Protein AF-A0A8T6TWX8-F1 (afdb_monomer_lite)

Foldseek 3Di:
DCVDLFPRDPDDDDEAEDEFADDDPVRPPVCVLLVVVVVVVVVCVVVPGPHYDADADEDPPDDDDNVNCGSPYPVSCVVVPDDDDDDSPPD

Secondary structure (DSSP, 8-state):
-TT-SSS--SSSS--EEE------GGGTTSSHHHHHHHHHHHHHHHTT-S-EEE-PPPP-SSPPPHHHHTT--HHHHHTTT------TT--

Sequence (91 aa):
MERSPVLRRLDDEPVWSIVCFFVDKGHRGRGMARRMLRGALEYAASHGATIVEAYPTIPQGEPLPSVSSFVGVPSLLESEGFKQVARPSDR

pLDDT: mean 88.55, std 9.04, range [45.38, 98.19]

Radius of gyration: 13.73 Å; chains: 1; bounding box: 29×36×29 Å

Structure (mmCIF, N/CA/C/O backbone):
data_AF-A0A8T6TWX8-F1
#
_entry.id   AF-A0A8T6TWX8-F1
#
loop_
_atom_site.group_PDB
_atom_site.id
_atom_site.type_symbol
_atom_site.label_atom_id
_atom_site.label_alt_id
_atom_site.label_comp_id
_atom_site.label_asym_id
_atom_site.label_entity_id
_atom_site.label_seq_id
_atom_site.pdbx_PDB_ins_code
_atom_site.Cartn_x
_atom_site.Cartn_y
_atom_site.Cartn_z
_atom_site.occupancy
_atom_site.B_iso_or_equiv
_atom_site.auth_seq_id
_atom_site.auth_comp_id
_atom_site.auth_asym_id
_atom_site.auth_atom_id
_atom_site.pdbx_PDB_model_num
ATOM 1 N N . MET A 1 1 ? -12.849 -10.702 -7.460 1.00 63.28 1 MET A N 1
ATOM 2 C CA . MET A 1 1 ? -11.704 -11.400 -6.835 1.00 63.28 1 MET A CA 1
ATOM 3 C C . MET A 1 1 ? -11.953 -12.901 -6.722 1.00 63.28 1 MET A C 1
ATOM 5 O O . MET A 1 1 ? -11.139 -13.656 -7.223 1.00 63.28 1 MET A O 1
ATOM 9 N N . GLU A 1 2 ? -13.116 -13.348 -6.241 1.00 74.44 2 GLU A N 1
ATOM 10 C CA . GLU A 1 2 ? -13.426 -14.775 -5.993 1.00 74.44 2 GLU A CA 1
ATOM 11 C C . GLU A 1 2 ? -13.295 -15.732 -7.192 1.00 74.44 2 GLU A C 1
ATOM 13 O O . GLU A 1 2 ? -12.957 -16.901 -7.023 1.00 74.44 2 GLU A O 1
ATOM 18 N N . ARG A 1 3 ? -13.513 -15.250 -8.423 1.00 80.38 3 ARG A N 1
ATOM 19 C CA . ARG A 1 3 ? -13.336 -16.064 -9.641 1.00 80.38 3 ARG A CA 1
ATOM 20 C C . ARG A 1 3 ? -11.886 -16.165 -10.120 1.00 80.38 3 ARG A C 1
ATOM 22 O O . ARG A 1 3 ? -11.607 -16.951 -11.020 1.00 80.38 3 ARG A O 1
ATOM 29 N N . SER A 1 4 ? -10.981 -15.356 -9.573 1.00 79.31 4 SER A N 1
ATOM 30 C CA . SER A 1 4 ? -9.570 -15.367 -9.954 1.00 79.31 4 SER A CA 1
ATOM 31 C C . SER A 1 4 ? -8.823 -16.415 -9.130 1.00 79.31 4 SER A C 1
ATOM 33 O O . SER A 1 4 ? -8.911 -16.375 -7.905 1.00 79.31 4 SER A O 1
ATOM 35 N N . PRO A 1 5 ? -8.050 -17.323 -9.749 1.00 78.69 5 PRO A N 1
ATOM 36 C CA . PRO A 1 5 ? -7.203 -18.250 -9.003 1.00 78.69 5 PRO A CA 1
ATOM 37 C C . PRO A 1 5 ? -6.084 -17.533 -8.232 1.00 78.69 5 PRO A C 1
ATOM 39 O O . PRO A 1 5 ? -5.625 -18.054 -7.224 1.00 78.69 5 PRO A O 1
ATOM 42 N N . VAL A 1 6 ? -5.678 -16.334 -8.668 1.00 83.88 6 VAL A N 1
ATOM 43 C CA . VAL A 1 6 ? -4.568 -15.579 -8.061 1.00 83.88 6 VAL A CA 1
ATOM 44 C C . VAL A 1 6 ? -5.007 -14.506 -7.062 1.00 83.88 6 VAL A C 1
ATOM 46 O O . VAL A 1 6 ? -4.195 -14.082 -6.251 1.00 83.88 6 VAL A O 1
ATOM 49 N N . LEU A 1 7 ? -6.274 -14.075 -7.099 1.00 84.19 7 LEU A N 1
ATOM 50 C CA . LEU A 1 7 ? -6.836 -13.068 -6.178 1.00 84.19 7 LEU A CA 1
ATOM 51 C C . LEU A 1 7 ? -7.953 -13.646 -5.301 1.00 84.19 7 LEU A C 1
ATOM 53 O O . LEU A 1 7 ? -8.823 -12.908 -4.838 1.00 84.19 7 LEU A O 1
ATOM 57 N N . ARG A 1 8 ? -8.019 -14.971 -5.161 1.00 85.00 8 ARG A N 1
ATOM 58 C CA . ARG A 1 8 ? -8.986 -15.588 -4.255 1.00 85.00 8 ARG A CA 1
ATOM 59 C C . ARG A 1 8 ? -8.604 -15.234 -2.819 1.00 85.00 8 ARG A C 1
ATOM 61 O O . ARG A 1 8 ? -7.421 -15.165 -2.501 1.00 85.00 8 ARG A O 1
ATOM 68 N N . ARG A 1 9 ? -9.619 -15.055 -1.975 1.00 87.62 9 ARG A N 1
ATOM 69 C CA . ARG A 1 9 ? -9.453 -14.921 -0.528 1.00 87.62 9 ARG A CA 1
ATOM 70 C C . ARG A 1 9 ? -8.612 -16.064 0.041 1.00 87.62 9 ARG A C 1
ATOM 72 O O . ARG A 1 9 ? -8.761 -17.208 -0.397 1.00 87.62 9 ARG A O 1
ATOM 79 N N . LEU A 1 10 ? -7.742 -15.725 0.988 1.00 88.38 10 LEU A N 1
ATOM 80 C CA . LEU A 1 10 ? -6.915 -16.687 1.716 1.00 88.38 10 LEU A CA 1
ATOM 81 C C . LEU A 1 10 ? -7.705 -17.368 2.840 1.00 88.38 10 LEU A C 1
ATOM 83 O O . LEU A 1 10 ? -7.528 -18.562 3.068 1.00 88.38 10 LEU A O 1
ATOM 87 N N . ASP A 1 11 ? -8.592 -16.617 3.487 1.00 90.81 11 ASP A N 1
ATOM 88 C CA . ASP A 1 11 ? -9.465 -17.035 4.582 1.00 90.81 11 ASP A CA 1
ATOM 89 C C . ASP A 1 11 ? -10.790 -16.236 4.554 1.00 90.81 11 ASP A C 1
ATOM 91 O O . ASP A 1 11 ? -11.095 -15.542 3.576 1.00 90.81 11 ASP A O 1
ATOM 95 N N . ASP A 1 12 ? -11.599 -16.378 5.605 1.00 92.25 12 ASP A N 1
ATOM 96 C CA . ASP A 1 12 ? -12.902 -15.718 5.749 1.00 92.25 12 ASP A CA 1
ATOM 97 C C . ASP A 1 12 ? -12.833 -14.383 6.521 1.00 92.25 12 ASP A C 1
ATOM 99 O O . ASP A 1 12 ? -13.873 -13.777 6.796 1.00 92.25 12 ASP A O 1
ATOM 103 N N . GLU A 1 13 ? -11.636 -13.893 6.867 1.00 94.44 13 GLU A N 1
ATOM 104 C CA . GLU A 1 13 ? -11.495 -12.629 7.591 1.00 94.44 13 GLU A CA 1
ATOM 105 C C . GLU A 1 13 ? -11.842 -11.429 6.683 1.00 94.44 13 GLU A C 1
ATOM 107 O O . GLU A 1 13 ? -11.508 -11.394 5.490 1.00 94.44 13 GLU A O 1
ATOM 112 N N . PRO A 1 14 ? -12.531 -10.399 7.207 1.00 93.12 14 PRO A N 1
ATOM 113 C CA . PRO A 1 14 ? -12.816 -9.197 6.441 1.00 93.12 14 PRO A CA 1
ATOM 114 C C . PRO A 1 14 ? -11.533 -8.383 6.229 1.00 93.12 14 PRO A C 1
ATOM 116 O O . PRO A 1 14 ? -10.896 -7.924 7.175 1.00 93.12 14 PRO A O 1
ATOM 119 N N . VAL A 1 15 ? -11.192 -8.140 4.964 1.00 95.19 15 VAL A N 1
ATOM 120 C CA . VAL A 1 15 ? -9.991 -7.394 4.569 1.00 95.19 15 VAL A CA 1
ATOM 121 C C . VAL A 1 15 ? -10.337 -6.174 3.728 1.00 95.19 15 VAL A C 1
ATOM 123 O O . VAL A 1 15 ? -11.311 -6.169 2.970 1.00 95.19 15 VAL A O 1
ATOM 126 N N . TRP A 1 16 ? -9.501 -5.145 3.828 1.00 96.62 16 TRP A N 1
ATOM 127 C CA . TRP A 1 16 ? -9.485 -4.028 2.890 1.00 96.62 16 TRP A CA 1
ATOM 128 C C . TRP A 1 16 ? -8.389 -4.260 1.852 1.00 96.62 16 TRP A C 1
ATOM 130 O O . TRP A 1 16 ? -7.227 -4.445 2.205 1.00 96.62 16 TRP A O 1
ATOM 140 N N . SER A 1 17 ? -8.731 -4.224 0.566 1.00 94.62 17 SER A N 1
ATOM 141 C CA . SER A 1 17 ? -7.753 -4.459 -0.500 1.00 94.62 17 SER A CA 1
ATOM 142 C C . SER A 1 17 ? -7.296 -3.144 -1.126 1.00 94.62 17 SER A C 1
ATOM 144 O O . SER A 1 17 ? -8.102 -2.371 -1.650 1.00 94.62 17 SER A O 1
ATOM 146 N N . ILE A 1 18 ? -5.985 -2.911 -1.147 1.00 94.81 18 ILE A N 1
ATOM 147 C CA . ILE A 1 18 ? -5.383 -1.856 -1.960 1.00 94.81 18 ILE A CA 1
ATOM 148 C C . ILE A 1 18 ? -5.111 -2.424 -3.352 1.00 94.81 18 ILE A C 1
ATOM 150 O O . ILE A 1 18 ? -4.225 -3.254 -3.546 1.00 94.81 18 ILE A O 1
ATOM 154 N N . VAL A 1 19 ? -5.894 -1.967 -4.332 1.00 90.62 19 VAL A N 1
ATOM 155 C CA . VAL A 1 19 ? -5.850 -2.506 -5.699 1.00 90.62 19 VAL A CA 1
ATOM 156 C C . VAL A 1 19 ? -4.755 -1.851 -6.536 1.00 90.62 19 VAL A C 1
ATOM 158 O O . VAL A 1 19 ? -3.994 -2.551 -7.195 1.00 90.62 19 VAL A O 1
ATOM 161 N N . CYS A 1 20 ? -4.673 -0.517 -6.554 1.00 91.06 20 CYS A N 1
ATOM 162 C CA . CYS A 1 20 ? -3.653 0.191 -7.325 1.00 91.06 20 CYS A CA 1
ATOM 163 C C . CYS A 1 20 ? -3.435 1.635 -6.853 1.00 91.06 20 CYS A C 1
ATOM 165 O O . CYS A 1 20 ? -4.302 2.261 -6.247 1.00 91.06 20 CYS A O 1
ATOM 167 N N . PHE A 1 21 ? -2.273 2.170 -7.207 1.00 89.31 21 PHE A N 1
ATOM 168 C CA . PHE A 1 21 ? -1.872 3.559 -7.097 1.00 89.31 21 PHE A CA 1
ATOM 169 C C . PHE A 1 21 ? -1.631 4.107 -8.496 1.00 89.31 21 PHE A C 1
ATOM 171 O O . PHE A 1 21 ? -0.794 3.601 -9.246 1.00 89.31 21 PHE A O 1
ATOM 178 N N . PHE A 1 22 ? -2.312 5.192 -8.832 1.00 90.19 22 PHE A N 1
ATOM 179 C CA . PHE A 1 22 ? -2.004 5.944 -10.034 1.00 90.19 22 PHE A CA 1
ATOM 180 C C . PHE A 1 22 ? -1.233 7.206 -9.664 1.00 9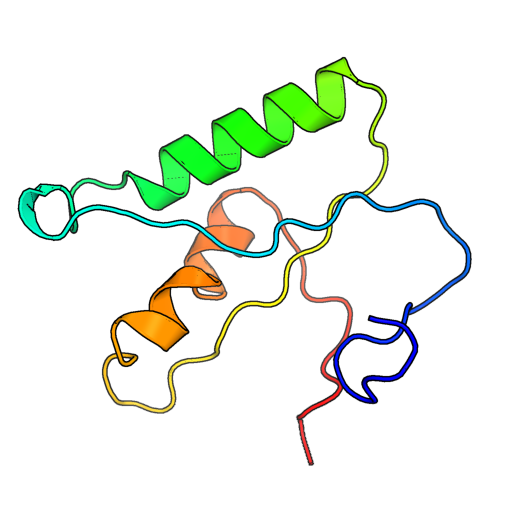0.19 22 PHE A C 1
ATOM 182 O O . PHE A 1 22 ? -1.712 8.042 -8.901 1.00 90.19 22 PHE A O 1
ATOM 189 N N . VAL A 1 23 ? -0.035 7.347 -10.231 1.00 87.56 23 VAL A N 1
ATOM 190 C CA . VAL A 1 23 ? 0.767 8.567 -10.126 1.00 87.56 23 VAL A CA 1
ATOM 191 C C . VAL A 1 23 ? 1.000 9.099 -11.530 1.00 87.56 23 VAL A C 1
ATOM 193 O O . VAL A 1 23 ? 1.602 8.424 -12.382 1.00 87.56 23 VAL A O 1
ATOM 196 N N . ASP A 1 24 ? 0.531 10.324 -11.750 1.00 89.44 24 ASP A N 1
ATOM 197 C CA . ASP A 1 24 ? 0.772 11.071 -12.977 1.00 89.44 24 ASP A CA 1
ATOM 198 C C . ASP A 1 24 ? 2.270 11.092 -13.329 1.00 89.44 24 ASP A C 1
ATOM 200 O O . ASP A 1 24 ? 3.129 11.199 -12.449 1.00 89.44 24 ASP A O 1
ATOM 204 N N . LYS A 1 25 ? 2.596 10.995 -14.625 1.00 86.56 25 LYS A N 1
ATOM 205 C CA . LYS A 1 25 ? 3.980 10.849 -15.101 1.00 86.56 25 LYS A CA 1
ATOM 206 C C . LYS A 1 25 ? 4.888 11.986 -14.621 1.00 86.56 25 LYS A C 1
ATOM 208 O O . LYS A 1 25 ? 6.026 11.703 -14.252 1.00 86.56 25 LYS A O 1
ATOM 213 N N . GLY A 1 26 ? 4.397 13.227 -14.570 1.00 90.81 26 GLY A N 1
ATOM 214 C CA . GLY A 1 26 ? 5.166 14.391 -14.108 1.00 90.81 26 GLY A CA 1
ATOM 215 C C . GLY A 1 26 ? 5.494 14.371 -12.610 1.00 90.81 26 GLY A C 1
ATOM 216 O O . GLY A 1 26 ? 6.390 15.082 -12.151 1.00 90.81 26 GLY A O 1
ATOM 217 N N . HIS A 1 27 ? 4.808 13.514 -11.852 1.00 88.38 27 HIS A N 1
ATOM 218 C CA . HIS A 1 27 ? 4.889 13.422 -10.396 1.00 88.38 27 HIS A CA 1
ATOM 219 C C . HIS A 1 27 ? 5.545 12.118 -9.906 1.00 88.38 27 HIS A C 1
ATOM 221 O O . HIS A 1 27 ? 5.709 11.909 -8.699 1.00 88.38 27 HIS A O 1
ATOM 227 N N . ARG A 1 28 ? 5.962 11.238 -10.827 1.00 87.44 28 ARG A N 1
ATOM 228 C CA . ARG A 1 28 ? 6.697 10.002 -10.508 1.00 87.44 28 ARG A CA 1
ATOM 229 C C . ARG A 1 28 ? 8.103 10.306 -9.979 1.00 87.44 28 ARG A C 1
ATOM 231 O O . ARG A 1 28 ? 8.630 11.399 -10.153 1.00 87.44 28 ARG A O 1
ATOM 238 N N . GLY A 1 29 ? 8.703 9.334 -9.289 1.00 83.69 29 GLY A N 1
ATOM 239 C CA . GLY A 1 29 ? 10.052 9.457 -8.711 1.00 83.69 29 GLY A CA 1
ATOM 240 C C . GLY A 1 29 ? 10.144 10.332 -7.453 1.00 83.69 29 GLY A C 1
ATOM 241 O O . GLY A 1 29 ? 11.218 10.477 -6.888 1.00 83.69 29 GLY A O 1
ATOM 242 N N . ARG A 1 30 ? 9.023 10.889 -6.975 1.00 90.31 30 ARG A N 1
ATOM 243 C CA . ARG A 1 30 ? 8.970 11.790 -5.806 1.00 90.31 30 ARG A CA 1
ATOM 244 C C . ARG A 1 30 ? 8.416 11.128 -4.539 1.00 90.31 30 ARG A C 1
ATOM 246 O O . ARG A 1 30 ? 7.969 11.809 -3.622 1.00 90.31 30 ARG A O 1
ATOM 253 N N . GLY A 1 31 ? 8.365 9.795 -4.508 1.00 89.81 31 GLY A N 1
ATOM 254 C CA . GLY A 1 31 ? 7.816 9.036 -3.377 1.00 89.81 31 GLY A CA 1
ATOM 255 C C . GLY A 1 31 ? 6.294 9.150 -3.200 1.00 89.81 31 GLY A C 1
ATOM 256 O O . GLY A 1 31 ? 5.791 8.871 -2.115 1.00 89.81 31 GLY A O 1
ATOM 257 N N . MET A 1 32 ? 5.552 9.553 -4.240 1.00 92.25 32 MET A N 1
ATOM 258 C CA . MET A 1 32 ? 4.092 9.733 -4.167 1.00 92.25 32 MET A CA 1
ATOM 259 C C . MET A 1 32 ? 3.356 8.442 -3.795 1.00 92.25 32 MET A C 1
ATOM 261 O O . MET A 1 32 ? 2.507 8.472 -2.913 1.00 92.25 32 MET A O 1
ATOM 265 N N . ALA A 1 33 ? 3.735 7.302 -4.384 1.00 91.25 33 ALA A N 1
ATOM 266 C CA . ALA A 1 33 ? 3.105 6.012 -4.087 1.00 91.25 33 ALA A CA 1
ATOM 267 C C . ALA A 1 33 ? 3.196 5.644 -2.596 1.00 91.25 33 ALA A C 1
ATOM 269 O O . ALA A 1 33 ? 2.219 5.189 -2.014 1.00 91.25 33 ALA A O 1
ATOM 270 N N . ARG A 1 34 ? 4.333 5.931 -1.947 1.00 92.44 34 ARG A N 1
ATOM 271 C CA . ARG A 1 34 ? 4.516 5.716 -0.504 1.00 92.44 34 ARG A CA 1
ATOM 272 C C . ARG A 1 34 ? 3.588 6.594 0.331 1.00 92.44 34 ARG A C 1
ATOM 274 O O . ARG A 1 34 ? 2.982 6.117 1.281 1.00 92.44 34 ARG A O 1
ATOM 281 N N . ARG A 1 35 ? 3.452 7.870 -0.039 1.00 94.62 35 ARG A N 1
ATOM 282 C CA . ARG A 1 35 ? 2.536 8.800 0.640 1.00 94.62 35 ARG A CA 1
ATOM 283 C C . ARG A 1 35 ? 1.079 8.368 0.479 1.00 94.62 35 ARG A C 1
ATOM 285 O O . ARG A 1 35 ? 0.331 8.419 1.446 1.00 94.62 35 ARG A O 1
ATOM 292 N N . MET A 1 36 ? 0.700 7.915 -0.716 1.00 94.94 36 MET A N 1
ATOM 293 C CA . MET A 1 36 ? -0.638 7.383 -0.983 1.00 94.94 36 MET A CA 1
ATOM 294 C C . MET A 1 36 ? -0.910 6.112 -0.180 1.00 94.94 36 MET A C 1
ATOM 296 O O . MET A 1 36 ? -1.969 6.009 0.425 1.00 94.94 36 MET A O 1
ATOM 300 N N . LEU A 1 37 ? 0.045 5.176 -0.138 1.00 95.94 37 LEU A N 1
ATOM 301 C CA . LEU A 1 37 ? -0.066 3.958 0.662 1.00 95.94 37 LEU A CA 1
ATOM 302 C C . LEU A 1 37 ? -0.278 4.294 2.139 1.00 95.94 37 LEU A C 1
ATOM 304 O O . LEU A 1 37 ? -1.240 3.820 2.730 1.00 95.94 37 LEU A O 1
ATOM 308 N N . ARG A 1 38 ? 0.549 5.175 2.709 1.00 96.56 38 ARG A N 1
ATOM 309 C CA . ARG A 1 38 ? 0.389 5.605 4.100 1.00 96.56 38 ARG A CA 1
ATOM 310 C C . ARG A 1 38 ? -0.979 6.227 4.372 1.00 96.56 38 ARG A C 1
ATOM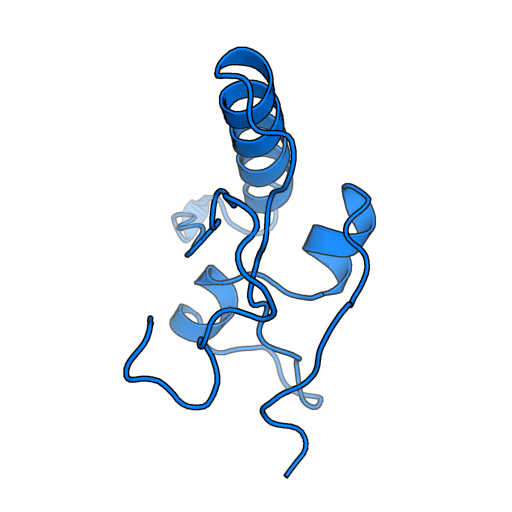 312 O O . ARG A 1 38 ? -1.650 5.810 5.307 1.00 96.56 38 ARG A O 1
ATOM 319 N N . GLY A 1 39 ? -1.417 7.166 3.532 1.00 97.25 39 GLY A N 1
ATOM 320 C CA . GLY A 1 39 ? -2.734 7.789 3.685 1.00 97.25 39 GLY A CA 1
ATOM 321 C C . GLY A 1 39 ? -3.884 6.786 3.554 1.00 97.25 39 GLY A C 1
ATOM 322 O O . GLY A 1 39 ? -4.867 6.881 4.282 1.00 97.25 39 GLY A O 1
ATOM 323 N N . ALA A 1 40 ? -3.754 5.786 2.676 1.00 97.19 40 ALA A N 1
ATOM 324 C CA . ALA A 1 40 ? -4.733 4.710 2.552 1.00 97.19 40 ALA A CA 1
ATOM 325 C C . ALA A 1 40 ? -4.785 3.827 3.809 1.00 97.19 40 ALA A C 1
ATOM 327 O O . ALA A 1 40 ? -5.876 3.464 4.242 1.00 97.19 40 ALA A O 1
ATO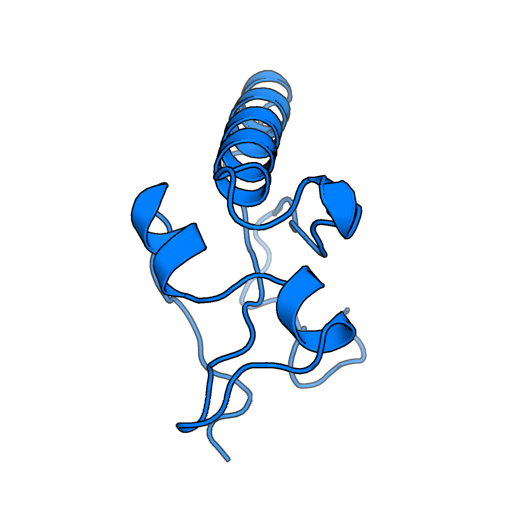M 328 N N . LEU A 1 41 ? -3.635 3.517 4.419 1.00 97.25 41 LEU A N 1
ATOM 329 C CA . LEU A 1 41 ? -3.566 2.768 5.678 1.00 97.25 41 LEU A CA 1
ATOM 330 C C . LEU A 1 41 ? -4.185 3.549 6.840 1.00 97.25 41 LEU A C 1
ATOM 332 O O . LEU A 1 41 ? -4.981 2.993 7.590 1.00 97.25 41 LEU A O 1
ATOM 336 N N . GLU A 1 42 ? -3.865 4.838 6.968 1.00 97.94 42 GLU A N 1
ATOM 337 C CA . GLU A 1 42 ? -4.458 5.726 7.977 1.00 97.94 42 GLU A CA 1
ATOM 338 C C . GLU A 1 42 ? -5.981 5.822 7.802 1.00 97.94 42 GLU A C 1
ATOM 340 O O . GLU A 1 42 ? -6.743 5.702 8.766 1.00 97.94 42 GLU A O 1
ATOM 345 N N . TYR A 1 43 ? -6.441 5.969 6.556 1.00 97.94 43 TYR A N 1
ATOM 346 C CA . TYR A 1 43 ? -7.861 5.975 6.228 1.00 97.94 43 TYR A CA 1
ATOM 347 C C . TYR A 1 43 ? -8.533 4.651 6.611 1.00 97.94 43 TYR A C 1
ATOM 349 O O . TYR A 1 43 ? -9.518 4.666 7.343 1.00 97.94 43 TYR A O 1
ATOM 357 N N . ALA A 1 44 ? -7.981 3.511 6.195 1.00 97.69 44 ALA A N 1
ATOM 358 C CA . ALA A 1 44 ? -8.524 2.197 6.529 1.00 97.69 44 ALA A CA 1
ATOM 359 C C . ALA A 1 44 ? -8.586 1.979 8.052 1.00 97.69 44 ALA A C 1
ATOM 361 O O . ALA A 1 44 ? -9.628 1.590 8.580 1.00 97.69 44 ALA A O 1
ATOM 362 N N . ALA A 1 45 ? -7.513 2.315 8.775 1.00 97.25 45 ALA A N 1
ATOM 363 C CA . ALA A 1 45 ? -7.450 2.197 10.230 1.00 97.25 45 ALA A CA 1
ATOM 364 C C . ALA A 1 45 ? -8.514 3.060 10.930 1.00 97.25 45 ALA A C 1
ATOM 366 O O . ALA A 1 45 ? -9.211 2.579 11.822 1.00 97.25 45 ALA A O 1
ATOM 367 N N . SER A 1 46 ? -8.704 4.311 10.492 1.00 98.19 46 SER A N 1
ATOM 368 C CA . SER A 1 46 ? -9.759 5.189 11.033 1.00 98.19 46 SER A CA 1
ATOM 369 C C . SER A 1 46 ? -11.186 4.695 10.758 1.00 98.19 46 SER A C 1
ATOM 371 O O . SER A 1 46 ? -12.111 5.106 11.453 1.00 98.19 46 SER A O 1
ATOM 373 N N . HIS A 1 47 ? -11.363 3.783 9.797 1.00 98.06 47 HIS A N 1
ATOM 374 C CA . HIS A 1 47 ? -12.635 3.124 9.486 1.00 98.06 47 HIS A CA 1
ATOM 375 C C . HIS A 1 47 ? -12.733 1.708 10.080 1.00 98.06 47 HIS A C 1
ATOM 377 O O . HIS A 1 47 ? -13.639 0.953 9.731 1.00 98.06 47 HIS A O 1
ATOM 383 N N . GLY A 1 48 ? -11.823 1.340 10.988 1.00 97.25 48 GLY A N 1
ATOM 384 C CA . GLY A 1 48 ? -11.866 0.068 11.706 1.00 97.25 48 GLY A CA 1
ATOM 385 C C . GLY A 1 48 ? -11.317 -1.127 10.926 1.00 97.25 48 GLY A C 1
ATOM 386 O O . GLY A 1 48 ? -11.592 -2.264 11.303 1.00 97.25 48 GLY A O 1
ATOM 387 N N . ALA A 1 49 ? -10.549 -0.908 9.855 1.00 97.06 49 ALA A N 1
ATOM 388 C CA . ALA A 1 49 ? -9.858 -1.999 9.178 1.00 97.06 49 ALA A CA 1
ATOM 389 C C . ALA A 1 49 ? -8.829 -2.648 10.116 1.00 97.06 49 ALA A C 1
ATOM 391 O O . ALA A 1 49 ? -7.928 -1.982 10.627 1.00 97.06 49 ALA A O 1
ATOM 392 N N . THR A 1 50 ? -8.949 -3.959 10.309 1.00 96.38 50 THR A N 1
ATOM 393 C CA . THR A 1 50 ? -7.991 -4.778 11.067 1.00 96.38 50 THR A CA 1
ATOM 394 C C . THR A 1 50 ? -6.941 -5.412 10.159 1.00 96.38 50 THR A C 1
ATOM 396 O O . THR A 1 50 ? -5.813 -5.640 10.592 1.00 96.38 50 THR A O 1
ATOM 399 N N . ILE A 1 51 ? -7.297 -5.672 8.896 1.00 96.81 51 ILE A N 1
ATOM 400 C CA . ILE A 1 51 ? -6.438 -6.304 7.894 1.00 96.81 51 ILE A CA 1
ATOM 401 C C . ILE A 1 51 ? -6.499 -5.504 6.591 1.00 96.81 51 ILE A C 1
ATOM 403 O O . ILE A 1 51 ? -7.579 -5.182 6.084 1.00 96.81 51 ILE A O 1
ATOM 407 N N . VAL A 1 52 ? -5.320 -5.219 6.034 1.00 96.88 52 VAL A N 1
ATOM 408 C CA . VAL A 1 52 ? -5.152 -4.629 4.704 1.00 96.88 52 VAL A CA 1
ATOM 409 C C . VAL A 1 52 ? -4.282 -5.550 3.860 1.00 96.88 52 VAL A C 1
ATOM 411 O O . VAL A 1 52 ? -3.200 -5.952 4.285 1.00 96.88 52 VAL A O 1
ATOM 414 N N . GLU A 1 53 ? -4.734 -5.853 2.650 1.00 95.75 53 GLU A N 1
ATOM 415 C CA . GLU A 1 53 ? -4.012 -6.684 1.688 1.00 95.75 53 GLU A CA 1
ATOM 416 C C . GLU A 1 53 ? -3.666 -5.911 0.409 1.00 95.75 53 GLU A C 1
ATOM 418 O O . GLU A 1 53 ? -4.316 -4.928 0.041 1.00 95.75 53 GLU A O 1
ATOM 423 N N . ALA A 1 54 ? -2.620 -6.361 -0.280 1.00 94.62 54 ALA A N 1
ATOM 424 C CA . ALA A 1 54 ? -2.162 -5.800 -1.543 1.00 94.62 54 ALA A CA 1
ATOM 425 C C . ALA A 1 54 ? -1.480 -6.884 -2.389 1.00 94.62 54 ALA A C 1
ATOM 427 O O . ALA A 1 54 ? -0.977 -7.877 -1.863 1.00 94.62 54 ALA A O 1
ATOM 428 N N . TYR A 1 55 ? -1.439 -6.668 -3.703 1.00 92.31 55 TYR A N 1
ATOM 429 C CA . TYR A 1 55 ? -0.984 -7.658 -4.682 1.00 92.31 55 TYR A CA 1
ATOM 430 C C . TYR A 1 55 ? 0.075 -7.034 -5.602 1.00 92.31 55 TYR A C 1
ATOM 432 O O . TYR A 1 55 ? -0.237 -6.661 -6.736 1.00 92.31 55 TYR A O 1
ATOM 440 N N . PRO A 1 56 ? 1.317 -6.843 -5.116 1.00 91.94 56 PRO A N 1
ATOM 441 C CA . PRO A 1 56 ? 2.352 -6.162 -5.881 1.00 91.94 56 PRO A CA 1
ATOM 442 C C . PRO A 1 56 ? 2.809 -7.010 -7.070 1.00 91.94 56 PRO A C 1
ATOM 444 O O . PRO A 1 56 ? 2.822 -8.240 -7.013 1.00 91.94 56 PRO A O 1
ATOM 447 N N . THR A 1 57 ? 3.283 -6.351 -8.127 1.00 89.94 57 THR A N 1
ATOM 448 C CA . THR A 1 57 ? 3.991 -7.050 -9.204 1.00 89.94 57 THR A CA 1
ATOM 449 C C . THR A 1 57 ? 5.469 -7.150 -8.843 1.00 89.94 57 THR A C 1
ATOM 451 O O . THR A 1 57 ? 6.090 -6.157 -8.461 1.00 89.94 57 THR A O 1
ATOM 454 N N . ILE A 1 58 ? 6.048 -8.343 -8.982 1.00 87.25 58 ILE A N 1
ATOM 455 C CA . ILE A 1 58 ? 7.473 -8.587 -8.733 1.00 87.25 58 ILE A CA 1
ATOM 456 C C . ILE A 1 58 ? 8.263 -8.280 -10.016 1.00 87.25 58 ILE A C 1
ATOM 458 O O . ILE A 1 58 ? 8.028 -8.944 -11.028 1.00 87.25 58 ILE A O 1
ATOM 462 N N . PRO A 1 59 ? 9.197 -7.311 -10.009 1.00 84.06 59 PRO A N 1
ATOM 463 C CA . PRO A 1 59 ? 10.077 -7.071 -11.150 1.00 84.06 59 PRO A CA 1
ATOM 464 C C . PRO A 1 59 ? 10.989 -8.279 -11.413 1.00 84.06 59 PRO A C 1
ATOM 466 O O . PRO A 1 59 ? 11.613 -8.793 -10.488 1.00 84.06 59 PRO A O 1
ATOM 469 N N . GLN A 1 60 ? 11.098 -8.708 -12.672 1.00 83.81 60 GLN A N 1
ATOM 470 C CA . GLN A 1 60 ? 11.930 -9.842 -13.106 1.00 83.81 60 GLN A CA 1
ATOM 471 C C . GLN A 1 60 ? 13.184 -9.337 -13.841 1.00 83.81 60 GLN A C 1
ATOM 473 O O . GLN A 1 60 ? 13.390 -9.620 -15.015 1.00 83.81 60 GLN A O 1
ATOM 478 N N . GLY A 1 61 ? 13.987 -8.500 -13.177 1.00 78.12 61 GLY A N 1
ATOM 479 C CA . GLY A 1 61 ? 15.229 -7.940 -13.737 1.00 78.12 61 GLY A CA 1
ATOM 480 C C . GLY A 1 61 ? 15.059 -6.718 -14.651 1.00 78.12 61 GLY A C 1
ATOM 481 O O . GLY A 1 61 ? 15.995 -5.932 -14.775 1.00 78.12 61 GLY A O 1
ATOM 482 N N . GLU A 1 62 ? 13.871 -6.493 -15.215 1.00 78.75 62 GLU A N 1
ATOM 483 C CA . GLU A 1 62 ? 13.548 -5.297 -16.005 1.00 78.75 62 GLU A CA 1
ATOM 484 C C . GLU A 1 62 ? 12.588 -4.342 -15.269 1.00 78.75 62 GLU A C 1
ATOM 486 O O . GLU A 1 62 ? 11.788 -4.780 -14.429 1.00 78.75 62 GLU A O 1
ATOM 491 N N . PRO A 1 63 ? 12.624 -3.026 -15.572 1.00 77.31 63 PRO A N 1
ATOM 492 C CA . PRO A 1 63 ? 11.633 -2.082 -15.072 1.00 77.31 63 PRO A CA 1
ATOM 493 C C . PRO A 1 63 ? 10.216 -2.500 -15.471 1.00 77.31 63 PRO A C 1
ATOM 495 O O . PRO A 1 63 ? 9.946 -2.806 -16.631 1.00 77.31 63 PRO A O 1
ATOM 498 N N . LEU A 1 64 ? 9.285 -2.457 -14.518 1.00 79.75 64 LEU A N 1
ATOM 499 C CA . LEU A 1 64 ? 7.893 -2.791 -14.798 1.00 79.75 64 LEU A CA 1
ATOM 500 C C . LEU A 1 64 ? 7.280 -1.825 -15.828 1.00 79.75 64 LEU A C 1
ATOM 502 O O . LEU A 1 64 ? 7.470 -0.606 -15.718 1.00 79.75 64 LEU A O 1
ATOM 506 N N . PRO A 1 65 ? 6.459 -2.330 -16.769 1.00 78.19 65 PRO A N 1
ATOM 507 C CA . PRO A 1 65 ? 5.584 -1.487 -17.571 1.00 78.19 65 PRO A CA 1
ATOM 508 C C . PRO A 1 65 ? 4.742 -0.568 -16.676 1.00 78.19 65 PRO A C 1
ATOM 510 O O . PRO A 1 65 ? 4.362 -0.943 -15.565 1.00 78.19 65 PRO A O 1
ATOM 513 N N . SER A 1 66 ? 4.400 0.633 -17.163 1.00 73.00 66 SER A N 1
ATOM 514 C CA . SER A 1 66 ? 3.685 1.638 -16.351 1.00 73.00 66 SER A CA 1
ATOM 515 C C . SER A 1 66 ? 2.415 1.081 -15.697 1.00 73.00 66 SER A C 1
ATOM 517 O O . SER A 1 66 ? 2.191 1.336 -14.520 1.00 73.00 66 SER A O 1
ATOM 519 N N . VAL A 1 67 ? 1.627 0.278 -16.414 1.00 74.94 67 VAL A N 1
ATOM 520 C CA . VAL A 1 67 ? 0.397 -0.327 -15.874 1.00 74.94 67 VAL A CA 1
ATOM 521 C C . VAL A 1 67 ? 0.677 -1.334 -14.758 1.00 74.94 67 VAL A C 1
ATOM 523 O O . VAL A 1 67 ? 0.001 -1.317 -13.735 1.00 74.94 67 VAL A O 1
ATOM 526 N N . SER A 1 68 ? 1.724 -2.147 -14.901 1.00 75.69 68 SER A N 1
ATOM 527 C CA . SER A 1 68 ? 2.130 -3.133 -13.895 1.00 75.69 68 SER A CA 1
ATOM 528 C C . SER A 1 68 ? 2.736 -2.476 -12.654 1.00 75.69 68 SER A C 1
ATOM 530 O O . SER A 1 68 ? 2.688 -3.043 -11.570 1.00 75.69 68 SER A O 1
ATOM 532 N N . SER A 1 69 ? 3.266 -1.255 -12.780 1.00 77.75 69 SER A N 1
ATOM 533 C CA . SER A 1 69 ? 3.765 -0.489 -11.632 1.00 77.75 69 SER A CA 1
ATOM 534 C C . SER A 1 69 ? 2.652 0.067 -10.735 1.00 77.75 69 SER A C 1
ATOM 536 O O . SER A 1 69 ? 2.918 0.409 -9.584 1.00 77.75 69 SER A O 1
ATOM 538 N N . PHE A 1 70 ? 1.407 0.145 -11.227 1.00 81.50 70 PHE A N 1
ATOM 539 C CA . PHE A 1 70 ? 0.303 0.733 -10.464 1.00 81.50 70 PHE A CA 1
ATOM 540 C C . PHE A 1 70 ? -0.073 -0.103 -9.246 1.00 81.50 70 PHE A C 1
ATOM 542 O O . PHE A 1 70 ? -0.423 0.459 -8.218 1.00 81.50 70 PHE A O 1
ATOM 549 N N . VAL A 1 71 ? 0.058 -1.426 -9.296 1.00 82.00 71 VAL A N 1
ATOM 550 C CA . VAL A 1 71 ? -0.206 -2.279 -8.122 1.00 82.00 71 VAL A CA 1
ATOM 551 C C . VAL A 1 71 ? 0.917 -2.215 -7.071 1.00 82.00 71 VAL A C 1
ATOM 553 O O . VAL A 1 71 ? 0.828 -2.832 -6.013 1.00 82.00 71 VAL A O 1
ATOM 556 N N . GLY A 1 72 ? 1.974 -1.442 -7.342 1.00 84.19 72 GLY A N 1
ATOM 557 C CA . GLY A 1 72 ? 3.157 -1.334 -6.500 1.00 84.19 72 GLY A CA 1
ATOM 558 C C . GLY A 1 72 ? 4.153 -2.477 -6.707 1.00 84.19 72 GLY A C 1
ATOM 559 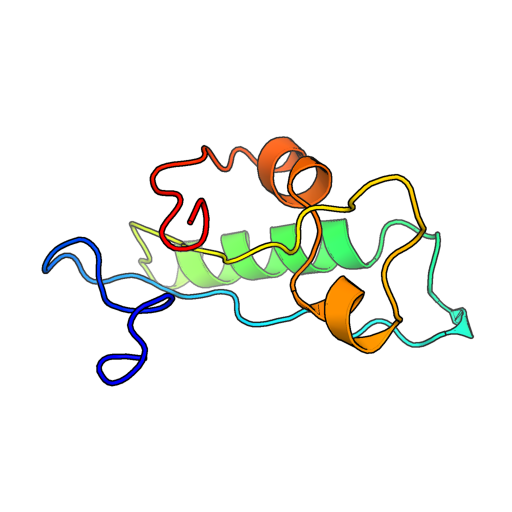O O . GLY A 1 72 ? 3.933 -3.419 -7.469 1.00 84.19 72 GLY A O 1
ATOM 560 N N . VAL A 1 73 ? 5.280 -2.359 -6.008 1.00 89.50 73 VAL A N 1
ATOM 561 C CA . VAL A 1 73 ? 6.346 -3.369 -5.924 1.00 89.50 73 VAL A CA 1
ATOM 562 C C . VAL A 1 73 ? 6.493 -3.822 -4.469 1.00 89.50 73 VAL A C 1
ATOM 564 O O . VAL A 1 73 ? 6.144 -3.043 -3.577 1.00 89.50 73 VAL A O 1
ATOM 567 N N . PRO A 1 74 ? 7.030 -5.026 -4.192 1.00 91.50 74 PRO A N 1
ATOM 568 C CA . PRO A 1 74 ? 7.153 -5.532 -2.822 1.00 91.50 74 PRO A CA 1
ATOM 569 C C . PRO A 1 74 ? 7.848 -4.553 -1.868 1.00 91.50 74 PRO A C 1
ATOM 571 O O . PRO A 1 74 ? 7.318 -4.260 -0.801 1.00 91.50 74 PRO A O 1
ATOM 574 N N . SER A 1 75 ? 8.942 -3.925 -2.310 1.00 90.88 75 SER A N 1
ATOM 575 C CA . SER A 1 75 ? 9.711 -2.974 -1.495 1.00 90.88 75 SER A CA 1
ATOM 576 C C . SER A 1 75 ? 8.913 -1.747 -1.037 1.00 90.88 75 SER A C 1
ATOM 578 O O . SER A 1 75 ? 9.180 -1.202 0.033 1.00 90.88 75 SER A O 1
ATOM 580 N N . LEU A 1 76 ? 7.913 -1.308 -1.811 1.00 92.06 76 LEU A N 1
ATOM 581 C CA . LEU A 1 76 ? 7.009 -0.230 -1.404 1.00 92.06 76 LEU A CA 1
ATOM 582 C C . LEU A 1 76 ? 6.140 -0.672 -0.222 1.00 92.06 76 LEU A C 1
ATOM 584 O O . LEU A 1 76 ? 6.021 0.065 0.754 1.00 92.06 76 LEU A O 1
ATOM 588 N N . LEU A 1 77 ? 5.548 -1.861 -0.317 1.00 94.69 77 LEU A N 1
ATOM 589 C CA . LEU A 1 77 ? 4.652 -2.400 0.704 1.00 94.69 77 LEU A CA 1
ATOM 590 C C . LEU A 1 77 ? 5.419 -2.747 1.985 1.00 94.69 77 LEU A C 1
ATOM 592 O O . LEU A 1 77 ? 5.012 -2.355 3.077 1.00 94.69 77 LEU A O 1
ATOM 596 N N . GLU A 1 78 ? 6.567 -3.411 1.852 1.00 95.06 78 GLU A N 1
ATOM 597 C CA . GLU A 1 78 ? 7.453 -3.758 2.970 1.00 95.06 78 GLU A CA 1
ATOM 598 C C . GLU A 1 78 ? 7.893 -2.511 3.751 1.00 95.06 78 GLU A C 1
ATOM 600 O O . GLU A 1 78 ? 7.954 -2.534 4.980 1.00 95.06 78 GLU A O 1
ATOM 605 N N . SER A 1 79 ? 8.117 -1.384 3.060 1.00 93.31 79 SER A N 1
ATOM 606 C CA . SER A 1 79 ? 8.486 -0.114 3.702 1.00 93.31 79 SER A CA 1
ATOM 607 C C . SER A 1 79 ? 7.400 0.490 4.604 1.00 93.31 79 SER A C 1
ATOM 609 O O . SER A 1 79 ? 7.711 1.357 5.423 1.00 93.31 79 SER A O 1
ATOM 611 N N . GLU A 1 80 ? 6.149 0.037 4.474 1.00 95.12 80 GLU A N 1
ATOM 612 C CA . GLU A 1 80 ? 5.017 0.409 5.335 1.00 95.12 80 GLU A CA 1
ATOM 613 C C . GLU A 1 80 ? 4.524 -0.782 6.185 1.00 95.12 80 GLU A C 1
ATOM 615 O O . GLU A 1 80 ? 3.411 -0.765 6.703 1.00 95.12 80 GLU A O 1
ATOM 620 N N . GLY A 1 81 ? 5.361 -1.813 6.360 1.00 95.06 81 GLY A N 1
ATOM 621 C CA . GLY A 1 81 ? 5.129 -2.897 7.320 1.00 95.06 81 GLY A CA 1
ATOM 622 C C . GLY A 1 81 ? 4.338 -4.095 6.794 1.00 95.06 81 GLY A C 1
ATOM 623 O O . GLY A 1 81 ? 4.022 -4.994 7.577 1.00 95.06 81 GLY A O 1
ATOM 624 N N . PHE A 1 82 ? 4.044 -4.152 5.491 1.00 96.44 82 PHE A N 1
ATOM 625 C CA . PHE A 1 82 ? 3.438 -5.344 4.899 1.00 96.44 82 PHE A CA 1
ATOM 626 C C . PHE A 1 82 ? 4.391 -6.534 4.987 1.00 96.44 82 PHE A C 1
ATOM 628 O O . PHE A 1 82 ? 5.611 -6.398 4.883 1.00 96.44 82 PHE A O 1
ATOM 635 N N . LYS A 1 83 ? 3.806 -7.722 5.124 1.00 95.75 83 LYS A N 1
ATOM 636 C CA . LYS A 1 83 ? 4.512 -8.999 5.068 1.00 95.75 83 LYS A CA 1
ATOM 637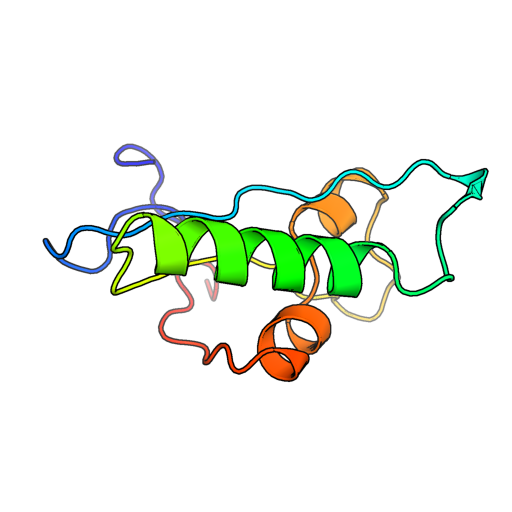 C C . LYS A 1 83 ? 3.883 -9.852 3.984 1.00 95.75 83 LYS A C 1
ATOM 639 O O . LYS A 1 83 ? 2.663 -9.864 3.832 1.00 95.75 83 LYS A O 1
ATOM 644 N N . GLN A 1 84 ? 4.709 -10.574 3.239 1.00 94.12 84 GLN A N 1
ATOM 645 C CA . GLN A 1 84 ? 4.204 -11.532 2.270 1.00 94.12 84 GLN A CA 1
ATOM 646 C C . GLN A 1 84 ? 3.559 -12.715 3.004 1.00 94.12 84 GLN A C 1
ATOM 648 O O . GLN A 1 84 ? 4.203 -13.356 3.832 1.00 94.12 84 GLN A O 1
ATOM 653 N N . VAL A 1 85 ? 2.300 -13.007 2.677 1.00 93.44 85 VAL A N 1
ATOM 654 C CA . VAL A 1 85 ? 1.518 -14.096 3.297 1.00 93.44 85 VAL A CA 1
ATOM 655 C C . VAL A 1 85 ? 1.139 -15.211 2.319 1.00 93.44 85 VAL A C 1
ATOM 657 O O . VAL A 1 85 ? 0.814 -16.313 2.743 1.00 93.44 85 VAL A O 1
ATOM 660 N N . ALA A 1 86 ? 1.212 -14.956 1.010 1.00 91.31 86 ALA A N 1
ATOM 661 C CA . ALA A 1 86 ? 0.899 -15.931 -0.032 1.00 91.31 86 ALA A CA 1
ATOM 662 C C . ALA A 1 86 ? 1.678 -15.641 -1.323 1.00 91.31 86 ALA A C 1
ATOM 664 O O . ALA A 1 86 ? 2.163 -14.526 -1.533 1.00 91.31 86 ALA A O 1
ATOM 665 N N . ARG A 1 87 ? 1.783 -16.646 -2.203 1.00 89.50 87 ARG A N 1
ATOM 666 C CA . ARG A 1 87 ? 2.319 -16.483 -3.564 1.00 89.50 87 ARG A CA 1
ATOM 667 C C . ARG A 1 87 ? 1.607 -17.396 -4.570 1.00 89.50 87 ARG A C 1
ATOM 669 O O . ARG A 1 87 ? 2.140 -18.426 -4.967 1.00 89.50 87 ARG A O 1
ATOM 676 N N . PRO A 1 88 ? 0.373 -17.046 -4.973 1.00 83.19 88 PRO A N 1
ATOM 677 C CA . PRO A 1 88 ? -0.471 -17.930 -5.784 1.00 83.19 88 PRO A CA 1
ATOM 678 C C . PRO A 1 88 ? 0.028 -18.141 -7.222 1.00 83.19 88 PRO A C 1
ATOM 680 O O . PRO A 1 88 ? -0.402 -19.078 -7.888 1.00 83.19 88 PRO A O 1
ATOM 683 N N . SER A 1 89 ? 0.900 -17.257 -7.714 1.00 76.00 89 SER A N 1
ATOM 684 C CA . SER A 1 89 ? 1.4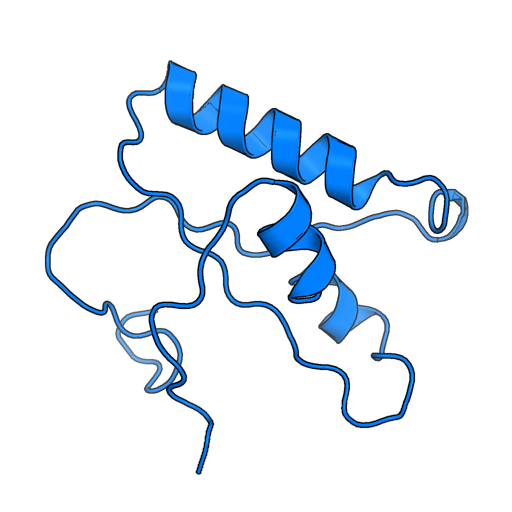03 -17.239 -9.092 1.00 76.00 89 SER A CA 1
ATOM 685 C C . SER A 1 89 ? 2.839 -17.759 -9.239 1.00 76.00 89 SER A C 1
ATOM 687 O O . SER A 1 89 ? 3.472 -17.463 -10.243 1.00 76.00 89 SER A O 1
ATOM 689 N N . ASP A 1 90 ? 3.367 -18.499 -8.259 1.00 61.69 90 ASP A N 1
ATOM 690 C CA . ASP A 1 90 ? 4.710 -19.118 -8.314 1.00 61.69 90 ASP A CA 1
ATOM 691 C C . ASP A 1 90 ? 4.770 -20.403 -9.164 1.00 61.69 90 ASP A C 1
ATOM 693 O O . ASP A 1 90 ? 5.685 -21.214 -9.018 1.00 61.69 90 ASP A O 1
ATOM 697 N N . ARG A 1 91 ? 3.785 -20.602 -10.046 1.00 45.38 91 ARG A N 1
ATOM 698 C CA . ARG A 1 91 ? 3.757 -21.708 -11.003 1.00 45.38 91 ARG A CA 1
ATOM 699 C C . ARG A 1 91 ? 4.220 -21.254 -12.378 1.00 45.38 91 ARG A C 1
ATOM 701 O O . ARG A 1 91 ? 3.792 -20.157 -12.794 1.00 45.38 91 ARG A O 1
#